Protein AF-A0A1B6HMG3-F1 (afdb_monomer_lite)

InterPro domains:
  IPR018937 Membrane magnesium transporter [PF10270] (12-65)

Structure (mmCIF, N/CA/C/O backbone):
data_AF-A0A1B6HMG3-F1
#
_entry.id   AF-A0A1B6HMG3-F1
#
loop_
_atom_site.group_PDB
_atom_site.id
_atom_site.type_symbol
_atom_site.label_atom_id
_atom_site.label_alt_id
_atom_site.label_comp_id
_atom_site.label_asym_id
_atom_site.label_entity_id
_atom_site.label_seq_id
_atom_site.pdbx_PDB_ins_code
_atom_site.Cartn_x
_atom_site.Cartn_y
_atom_site.Cartn_z
_atom_site.occupancy
_atom_site.B_iso_or_equiv
_atom_site.auth_seq_id
_atom_site.auth_comp_id
_atom_site.auth_asym_id
_atom_site.auth_atom_id
_atom_site.pdbx_PDB_model_num
ATOM 1 N N . MET A 1 1 ? 1.315 -3.058 -11.044 1.00 58.97 1 MET A N 1
ATOM 2 C CA . MET A 1 1 ? 2.051 -2.057 -10.205 1.00 58.97 1 MET A CA 1
ATOM 3 C C . MET A 1 1 ? 1.100 -1.377 -9.224 1.00 58.97 1 MET A C 1
ATOM 5 O O . MET A 1 1 ? 0.055 -0.895 -9.645 1.00 58.97 1 MET A O 1
ATOM 9 N N . ALA A 1 2 ? 1.472 -1.283 -7.944 1.00 65.69 2 ALA A N 1
ATOM 10 C CA . ALA A 1 2 ? 0.643 -0.652 -6.918 1.00 65.69 2 ALA A CA 1
ATOM 11 C C . ALA A 1 2 ? 0.464 0.856 -7.159 1.00 65.69 2 ALA A C 1
ATOM 13 O O . ALA A 1 2 ? 1.381 1.647 -6.916 1.00 65.69 2 ALA A O 1
ATOM 14 N N . THR A 1 3 ? -0.721 1.263 -7.614 1.00 82.06 3 THR A N 1
ATOM 15 C CA . THR A 1 3 ? -1.049 2.688 -7.751 1.00 82.06 3 THR A CA 1
ATOM 16 C C . THR A 1 3 ? -1.097 3.355 -6.372 1.00 82.06 3 THR A C 1
ATOM 18 O O . THR A 1 3 ? -1.347 2.706 -5.352 1.00 82.06 3 THR A O 1
ATOM 2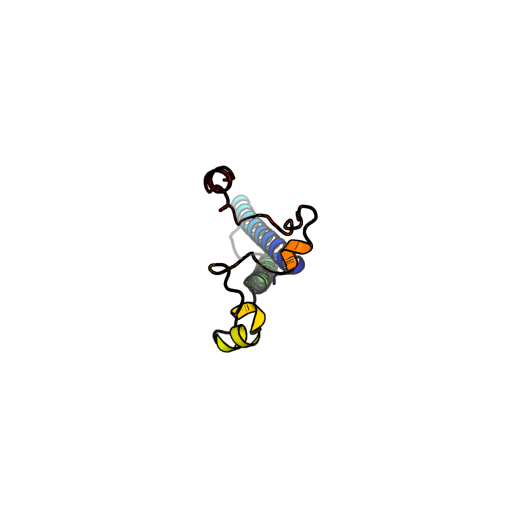1 N N . THR A 1 4 ? -0.859 4.665 -6.323 1.00 85.38 4 THR A N 1
ATOM 22 C CA . THR A 1 4 ? -0.940 5.472 -5.089 1.00 85.38 4 THR A CA 1
ATOM 23 C C . THR A 1 4 ? -2.261 5.267 -4.345 1.00 85.38 4 THR A C 1
ATOM 25 O O . THR A 1 4 ? -2.274 5.229 -3.119 1.00 85.38 4 THR A O 1
ATOM 28 N N . PHE A 1 5 ? -3.347 5.023 -5.078 1.00 87.06 5 PHE A N 1
ATOM 29 C CA . PHE A 1 5 ? -4.663 4.698 -4.540 1.00 87.06 5 PHE A CA 1
ATOM 30 C C . PHE A 1 5 ? -4.680 3.439 -3.655 1.00 87.06 5 PHE A C 1
ATOM 32 O O . PHE A 1 5 ? -5.214 3.473 -2.550 1.00 87.06 5 PHE A O 1
ATOM 39 N N . HIS A 1 6 ? -4.036 2.346 -4.075 1.00 87.56 6 HIS A N 1
ATOM 40 C CA . HIS A 1 6 ? -3.983 1.113 -3.277 1.00 87.56 6 HIS A CA 1
ATOM 41 C C . HIS A 1 6 ? -3.189 1.307 -1.984 1.00 87.56 6 HIS A C 1
ATOM 43 O O . HIS A 1 6 ? -3.568 0.794 -0.933 1.00 87.56 6 HIS A O 1
ATOM 49 N N . LYS A 1 7 ? -2.124 2.114 -2.037 1.00 87.81 7 LYS A N 1
ATOM 50 C CA . LYS A 1 7 ? -1.350 2.482 -0.846 1.00 87.81 7 LYS A CA 1
ATOM 51 C C . LYS A 1 7 ? -2.199 3.289 0.141 1.00 87.81 7 LYS A C 1
ATOM 53 O O . LYS A 1 7 ? -2.142 3.014 1.334 1.00 87.81 7 LYS A O 1
ATOM 58 N N . LEU A 1 8 ? -3.029 4.213 -0.352 1.00 92.00 8 LEU A N 1
ATOM 59 C CA . LEU A 1 8 ? -3.975 4.961 0.485 1.00 92.00 8 LEU A CA 1
ATOM 60 C C . LEU A 1 8 ? -5.009 4.044 1.145 1.00 92.00 8 LEU A C 1
ATOM 62 O O . LEU A 1 8 ? -5.260 4.191 2.338 1.00 92.00 8 LEU A O 1
ATOM 66 N N . ILE A 1 9 ? -5.562 3.072 0.409 1.00 91.38 9 ILE A N 1
ATOM 67 C CA . ILE A 1 9 ? -6.504 2.088 0.969 1.00 91.38 9 ILE A CA 1
ATOM 68 C C . ILE A 1 9 ? -5.859 1.312 2.120 1.00 91.38 9 ILE A C 1
ATOM 70 O O . ILE A 1 9 ? -6.475 1.188 3.176 1.00 91.38 9 ILE A O 1
ATOM 74 N N . ILE A 1 10 ? -4.619 0.835 1.952 1.00 93.50 10 ILE A N 1
ATOM 75 C CA . ILE A 1 10 ? -3.898 0.142 3.031 1.00 93.50 10 ILE A CA 1
ATOM 76 C C . ILE A 1 10 ? -3.708 1.064 4.229 1.00 93.50 10 ILE A C 1
ATOM 78 O O . ILE A 1 10 ? -3.992 0.656 5.350 1.00 93.50 10 ILE A O 1
ATOM 82 N N . SER A 1 11 ? -3.233 2.294 4.013 1.00 94.12 11 SER A N 1
ATOM 83 C CA . SER A 1 11 ? -3.000 3.234 5.111 1.00 94.12 11 SER A CA 1
ATOM 84 C C . SER A 1 11 ? -4.285 3.501 5.892 1.00 94.12 11 SER A C 1
ATOM 86 O O . SER A 1 11 ? -4.289 3.379 7.114 1.00 94.12 11 SER A O 1
ATOM 88 N N . ILE A 1 12 ? -5.388 3.797 5.203 1.00 94.94 12 ILE A N 1
ATOM 89 C CA . ILE A 1 12 ? -6.687 4.064 5.833 1.00 94.94 12 ILE A CA 1
ATOM 90 C C . ILE A 1 12 ? -7.223 2.811 6.538 1.00 94.94 12 ILE A C 1
ATOM 92 O O . ILE A 1 12 ? -7.677 2.904 7.677 1.00 94.94 12 ILE A O 1
ATOM 96 N N . GLY A 1 13 ? -7.137 1.638 5.902 1.00 95.00 13 GLY A N 1
ATOM 97 C CA . GLY A 1 13 ? -7.540 0.360 6.494 1.00 95.00 13 GLY A CA 1
ATOM 98 C C . GLY A 1 13 ? -6.769 0.051 7.777 1.00 95.00 13 GLY A C 1
ATOM 99 O O . GLY A 1 13 ? -7.374 -0.283 8.794 1.00 95.00 13 GLY A O 1
ATOM 100 N N . PHE A 1 14 ? -5.454 0.273 7.767 1.00 95.94 14 PHE A N 1
ATOM 101 C CA . PHE A 1 14 ? -4.586 0.057 8.921 1.00 95.94 14 PHE A CA 1
ATOM 102 C C . PHE A 1 14 ? -4.875 1.038 10.065 1.00 95.94 14 PHE A C 1
ATOM 104 O O . PHE A 1 14 ? -5.007 0.619 11.214 1.00 95.94 14 PHE A O 1
ATOM 111 N N . PHE A 1 15 ? -5.045 2.332 9.769 1.00 97.44 15 PHE A N 1
ATOM 112 C CA . PHE A 1 15 ? -5.443 3.319 10.780 1.00 97.44 15 PHE A CA 1
ATOM 113 C C . PHE A 1 15 ? -6.827 3.015 11.367 1.00 97.44 15 PHE A C 1
ATOM 115 O O . PHE A 1 15 ? -7.013 3.127 12.578 1.00 97.44 15 PHE A O 1
ATOM 122 N N . SER A 1 16 ? -7.783 2.580 10.542 1.00 96.38 16 SER A N 1
ATOM 123 C CA . SER A 1 16 ? -9.113 2.170 11.008 1.00 96.38 16 SER A CA 1
ATOM 124 C C . SER A 1 16 ? -9.057 0.926 11.904 1.00 96.38 16 SER A C 1
ATOM 126 O O . SER A 1 16 ? -9.755 0.866 12.917 1.00 96.38 16 SER A O 1
ATOM 128 N N . LEU A 1 17 ? -8.175 -0.030 11.594 1.00 96.00 17 LEU A N 1
ATOM 129 C CA . LEU A 1 17 ? -7.954 -1.221 12.417 1.00 96.00 17 LEU A CA 1
ATOM 130 C C . LEU A 1 17 ? -7.330 -0.860 13.775 1.00 96.00 17 LEU A C 1
ATOM 132 O O . LEU A 1 17 ? -7.768 -1.361 14.811 1.00 96.00 17 LEU A O 1
ATOM 136 N N . LEU A 1 18 ? -6.355 0.056 13.789 1.00 97.19 18 LEU A N 1
ATOM 137 C CA . LEU A 1 18 ? -5.786 0.599 15.028 1.00 97.19 18 LEU A CA 1
ATOM 138 C C . LEU A 1 18 ? -6.837 1.334 15.862 1.00 97.19 18 LEU A C 1
ATOM 140 O O . LEU A 1 18 ? -6.861 1.180 17.083 1.00 97.19 18 LEU A O 1
ATOM 144 N N . HIS A 1 19 ? -7.727 2.091 15.218 1.00 96.50 19 HIS A N 1
ATOM 145 C CA . HIS A 1 19 ? -8.835 2.753 15.898 1.00 96.50 19 HIS A CA 1
ATOM 146 C C . HIS A 1 19 ? -9.766 1.735 16.567 1.00 96.50 19 HIS A C 1
ATOM 148 O O . HIS A 1 19 ? -10.049 1.862 17.756 1.00 96.50 19 HIS A O 1
ATOM 154 N N . ALA A 1 20 ? -10.177 0.681 15.854 1.00 96.31 20 ALA A N 1
ATOM 155 C CA . ALA A 1 20 ? -11.006 -0.383 16.424 1.00 96.31 20 ALA A CA 1
ATOM 156 C C . ALA A 1 20 ? -10.313 -1.089 17.608 1.00 96.31 20 ALA A C 1
ATOM 158 O O . ALA A 1 20 ? -10.945 -1.353 18.633 1.00 96.31 20 ALA A O 1
ATOM 159 N N . ALA A 1 21 ? -9.003 -1.340 17.507 1.00 95.94 21 ALA A N 1
ATOM 160 C CA . ALA A 1 21 ? -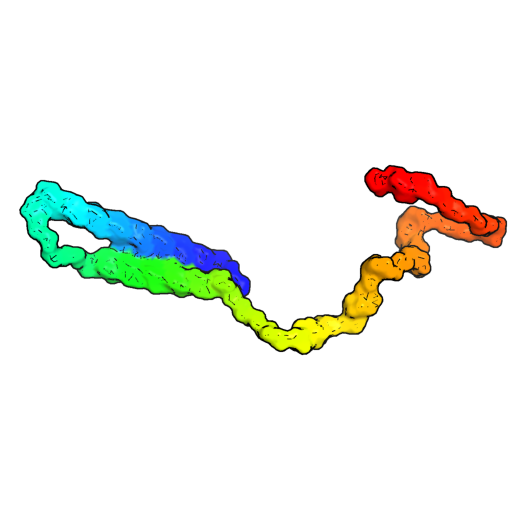8.213 -1.922 18.591 1.00 95.94 21 ALA A CA 1
ATOM 161 C C . ALA A 1 21 ? -8.142 -1.001 19.822 1.00 95.94 21 ALA A C 1
ATOM 163 O O . ALA A 1 21 ? -8.311 -1.469 20.951 1.00 95.94 21 ALA A O 1
ATOM 164 N N . TYR A 1 22 ? -7.945 0.305 19.612 1.00 96.75 22 TYR A N 1
ATOM 165 C CA . TYR A 1 22 ? -7.965 1.297 20.686 1.00 96.75 22 TYR A CA 1
ATOM 166 C C . TYR A 1 22 ? -9.337 1.354 21.367 1.00 96.75 22 TYR A C 1
ATOM 168 O O . TYR A 1 22 ? -9.413 1.250 22.593 1.00 96.75 22 TYR A O 1
ATOM 176 N N . SER A 1 23 ? -10.425 1.417 20.593 1.00 95.31 23 SER A N 1
ATOM 177 C CA . SER A 1 23 ? -11.795 1.403 21.120 1.00 95.31 23 SER A CA 1
ATOM 178 C C . SER A 1 23 ? -12.087 0.138 21.933 1.00 95.31 23 SER A C 1
ATOM 180 O O . SER A 1 23 ? -12.664 0.226 23.017 1.00 95.31 23 SER A O 1
ATOM 182 N N . ALA A 1 24 ? -11.642 -1.035 21.470 1.00 94.44 24 ALA A N 1
ATOM 183 C CA . ALA A 1 24 ? -11.790 -2.294 22.202 1.00 94.44 24 ALA A CA 1
ATOM 184 C C . ALA A 1 24 ? -11.011 -2.293 23.531 1.00 94.44 24 ALA A C 1
ATOM 186 O O . ALA A 1 24 ? -11.541 -2.697 24.572 1.00 94.44 24 ALA A O 1
ATOM 187 N N . ALA A 1 25 ? -9.764 -1.812 23.516 1.00 94.19 25 ALA A N 1
ATOM 188 C CA . ALA A 1 25 ? -8.922 -1.719 24.707 1.00 94.19 25 ALA A CA 1
ATOM 189 C C . ALA A 1 25 ? -9.490 -0.724 25.734 1.00 94.19 25 ALA A C 1
ATOM 191 O O . ALA A 1 25 ? -9.533 -1.021 26.935 1.00 94.19 25 ALA A O 1
ATOM 192 N N . GLN A 1 26 ? -9.978 0.427 25.265 1.00 94.56 26 GLN A N 1
ATOM 193 C CA . GLN A 1 26 ? -10.630 1.428 26.103 1.00 94.56 26 GLN A CA 1
ATOM 194 C C . GLN A 1 26 ? -11.927 0.886 26.704 1.00 94.56 26 GLN A C 1
ATOM 196 O O . GLN A 1 26 ? -12.133 1.032 27.906 1.00 94.56 26 GLN A O 1
ATOM 201 N N . HIS A 1 27 ? -12.766 0.208 25.918 1.00 92.19 27 HIS A N 1
ATOM 202 C CA . HIS A 1 27 ? -14.006 -0.391 26.413 1.00 92.19 27 HIS A CA 1
ATOM 203 C C . HIS A 1 27 ? -13.743 -1.418 27.526 1.00 92.19 27 HIS A C 1
ATOM 205 O O . HIS A 1 27 ? -14.391 -1.391 28.573 1.00 92.19 27 HIS A O 1
ATOM 211 N N . ARG A 1 28 ? -12.723 -2.268 27.356 1.00 90.38 28 ARG A N 1
ATOM 212 C CA . ARG A 1 28 ? -12.305 -3.225 28.392 1.00 90.38 28 ARG A CA 1
ATOM 213 C C . ARG A 1 28 ? -11.792 -2.531 29.656 1.00 90.38 28 ARG A C 1
ATOM 215 O O . ARG A 1 28 ? -12.065 -2.990 30.764 1.00 90.38 28 ARG A O 1
ATOM 222 N N . SER A 1 29 ? -11.046 -1.441 29.494 1.00 92.25 29 SER A N 1
ATOM 223 C CA . SER A 1 29 ? -10.518 -0.657 30.617 1.00 92.25 29 SER A CA 1
ATOM 224 C C . SER A 1 29 ? -11.634 0.066 31.372 1.00 92.25 29 SER A C 1
ATOM 226 O O . SER A 1 29 ? -11.641 0.062 32.599 1.00 92.25 29 SER A O 1
ATOM 228 N N . TYR A 1 30 ? -12.607 0.615 30.645 1.00 91.31 30 TYR A N 1
ATOM 229 C CA . TYR A 1 30 ? -13.792 1.262 31.199 1.00 91.31 30 TYR A CA 1
ATOM 230 C C . TYR A 1 30 ? -14.597 0.301 32.077 1.00 91.31 30 TYR A C 1
ATOM 232 O O . TYR A 1 30 ? -14.795 0.591 33.253 1.00 91.31 30 TYR A O 1
ATOM 240 N N . LEU A 1 31 ? -14.949 -0.881 31.553 1.00 90.81 31 LEU A N 1
ATOM 241 C CA . LEU A 1 31 ? -15.700 -1.900 32.298 1.00 90.81 31 LEU A CA 1
ATOM 242 C C . LEU A 1 31 ? -15.005 -2.295 33.608 1.00 90.81 31 LEU A C 1
ATOM 244 O O . LEU A 1 31 ? -15.663 -2.404 34.642 1.00 90.81 31 LEU A O 1
ATOM 248 N N . ARG A 1 32 ? -13.670 -2.438 33.576 1.00 89.69 32 ARG A N 1
ATOM 249 C CA . ARG A 1 32 ? -12.857 -2.750 34.760 1.00 89.69 32 ARG A CA 1
ATOM 250 C C . ARG A 1 32 ? -12.933 -1.656 35.827 1.00 89.69 32 ARG A C 1
ATOM 252 O O . ARG A 1 32 ? -12.982 -1.989 37.003 1.00 89.69 32 ARG A O 1
ATOM 259 N N . ILE A 1 33 ? -12.911 -0.381 35.433 1.00 92.75 33 ILE A N 1
ATOM 260 C CA . ILE A 1 33 ? -12.978 0.757 36.369 1.00 92.75 33 ILE A CA 1
ATOM 261 C C . ILE A 1 33 ? -14.385 0.899 36.953 1.00 92.75 33 ILE A C 1
ATOM 263 O O . ILE A 1 33 ? -14.534 1.222 38.124 1.00 92.75 33 ILE A O 1
ATOM 267 N N . THR A 1 34 ? -15.417 0.639 36.153 1.00 90.44 34 THR A N 1
ATOM 268 C CA . THR A 1 34 ? -16.820 0.724 36.586 1.00 90.44 34 THR A CA 1
ATOM 269 C C . THR A 1 34 ? -17.319 -0.520 37.324 1.00 90.44 34 THR A C 1
ATOM 271 O O . THR A 1 34 ? -18.512 -0.619 37.588 1.00 90.44 34 THR A O 1
ATOM 274 N N . GLU A 1 35 ? -16.436 -1.488 37.595 1.00 87.50 35 GLU A N 1
ATOM 275 C CA . GLU A 1 35 ? -16.758 -2.784 38.216 1.00 87.50 35 GLU A CA 1
ATOM 276 C C . GLU A 1 35 ? -17.890 -3.554 37.506 1.00 87.50 35 GLU A C 1
ATOM 278 O O . GLU A 1 35 ? -18.576 -4.393 38.092 1.00 87.50 35 GLU A O 1
ATOM 283 N N . GLN A 1 36 ? -18.082 -3.299 36.211 1.00 85.19 36 GLN A N 1
ATOM 284 C CA . GLN A 1 36 ? -19.085 -3.986 35.409 1.00 85.19 36 GLN A CA 1
ATOM 285 C C . GLN A 1 36 ? -18.525 -5.300 34.862 1.00 85.19 36 GLN A C 1
ATOM 287 O O . GLN A 1 36 ? -17.356 -5.413 34.488 1.00 85.19 36 GLN A O 1
ATOM 292 N N . GLN A 1 37 ? -19.387 -6.312 34.793 1.00 82.06 37 GLN A N 1
ATOM 293 C CA . GLN A 1 37 ? -19.051 -7.610 34.215 1.00 82.06 37 GLN A CA 1
ATOM 294 C C . GLN A 1 37 ? -18.836 -7.465 32.701 1.00 82.06 37 GLN A C 1
ATOM 296 O O . GLN A 1 37 ? -19.650 -6.865 32.000 1.00 82.06 37 GLN A O 1
ATOM 301 N N . PHE A 1 38 ? -17.748 -8.038 32.181 1.00 79.50 38 PHE A N 1
ATOM 302 C CA . PHE A 1 38 ? -17.502 -8.093 30.741 1.00 79.50 38 PHE A CA 1
ATOM 303 C C . PHE A 1 38 ? -18.457 -9.105 30.101 1.00 79.50 38 PHE A C 1
ATOM 305 O O . PHE A 1 38 ? -18.257 -10.311 30.231 1.00 79.50 38 PHE A O 1
ATOM 312 N N . THR A 1 39 ? -19.502 -8.621 29.431 1.00 80.50 39 THR A N 1
ATOM 313 C CA . THR A 1 39 ? -20.482 -9.485 28.755 1.00 80.50 39 THR A CA 1
ATOM 314 C C . THR A 1 39 ? -20.087 -9.743 27.304 1.00 80.50 39 THR A C 1
ATOM 316 O O . THR A 1 39 ? -19.944 -10.889 26.891 1.00 80.50 39 THR A O 1
ATOM 319 N N . SER A 1 40 ? -19.880 -8.683 26.521 1.00 84.31 40 SER A N 1
ATOM 320 C CA . SER A 1 40 ? -19.510 -8.759 25.107 1.00 84.31 40 SER A CA 1
ATOM 321 C C . SER A 1 40 ? -18.972 -7.420 24.604 1.00 84.31 40 SER A C 1
ATOM 323 O O . SER A 1 40 ? -19.198 -6.381 25.221 1.00 84.31 40 SER A O 1
ATOM 325 N N . LEU A 1 41 ? -18.256 -7.445 23.477 1.00 87.44 41 LEU A N 1
ATOM 326 C CA . LEU A 1 41 ? -17.822 -6.224 22.804 1.00 87.44 41 LEU A CA 1
ATOM 327 C C . LEU A 1 41 ? -19.005 -5.595 22.040 1.00 87.44 41 LEU A C 1
ATOM 329 O O . LEU A 1 41 ? -19.769 -6.335 21.416 1.00 87.44 41 LEU A O 1
ATOM 333 N N . PRO A 1 42 ? -19.136 -4.256 22.016 1.00 91.38 42 PRO A N 1
ATOM 334 C CA . PRO A 1 42 ? -20.139 -3.576 21.209 1.00 91.38 42 PRO A CA 1
ATOM 335 C C . PRO A 1 42 ? -20.055 -3.998 19.742 1.00 91.38 42 PRO A C 1
ATOM 337 O O . PRO A 1 42 ? -18.967 -4.053 19.163 1.00 91.38 42 PRO A O 1
ATOM 340 N N . PHE A 1 43 ? -21.215 -4.253 19.135 1.00 91.62 43 PHE A N 1
ATOM 341 C CA . PHE A 1 43 ? -21.316 -4.716 17.750 1.00 91.62 43 PHE A CA 1
ATOM 342 C C . PHE A 1 43 ? -20.614 -3.780 16.755 1.00 91.62 43 PHE A C 1
ATOM 344 O O . PHE A 1 43 ? -19.978 -4.251 15.818 1.00 91.62 43 PHE A O 1
ATOM 351 N N . ASP A 1 44 ? -20.663 -2.471 16.999 1.00 93.06 44 ASP A N 1
ATOM 352 C CA . ASP A 1 44 ? -20.011 -1.457 16.167 1.00 93.06 44 ASP A CA 1
ATOM 353 C C . ASP A 1 44 ? -18.484 -1.653 16.074 1.00 93.06 44 ASP A C 1
ATOM 355 O O . ASP A 1 44 ? -17.922 -1.694 14.982 1.00 93.06 44 ASP A O 1
ATOM 359 N N . ILE A 1 45 ? -17.812 -1.917 17.205 1.00 94.69 45 ILE A N 1
ATOM 360 C CA . ILE A 1 45 ? -16.357 -2.165 17.244 1.00 94.69 45 ILE A CA 1
ATOM 361 C C . ILE A 1 45 ? -16.006 -3.449 16.481 1.00 94.69 45 ILE A C 1
ATOM 363 O O . ILE A 1 45 ? -15.001 -3.501 15.768 1.00 94.69 45 ILE A O 1
ATOM 367 N N . ILE A 1 46 ? -16.840 -4.484 16.610 1.00 95.12 46 ILE A N 1
ATOM 368 C CA . ILE A 1 46 ? -16.662 -5.753 15.893 1.00 95.12 46 ILE A CA 1
ATOM 369 C C . ILE A 1 46 ? -16.803 -5.520 14.385 1.00 95.12 46 ILE A C 1
ATOM 371 O O . ILE A 1 46 ? -15.941 -5.942 13.613 1.00 95.12 46 ILE A O 1
ATOM 375 N N . LEU A 1 47 ? -17.855 -4.817 13.962 1.00 96.06 47 LEU A N 1
ATOM 376 C CA . LEU A 1 47 ? -18.115 -4.519 12.558 1.00 96.06 47 LEU A CA 1
ATOM 377 C C . LEU A 1 47 ? -17.001 -3.655 11.948 1.00 96.06 47 LEU A C 1
ATOM 379 O O . LEU A 1 47 ? -16.486 -3.995 10.881 1.00 96.06 47 LEU A O 1
ATOM 383 N N . GLN A 1 48 ? -16.568 -2.595 12.641 1.00 96.06 48 GLN A N 1
ATOM 384 C CA . GLN A 1 48 ? -15.447 -1.753 12.215 1.00 96.06 48 GLN A CA 1
ATOM 385 C C . GLN A 1 48 ? -14.156 -2.573 12.074 1.00 96.06 48 GLN A C 1
ATOM 387 O O . GLN A 1 48 ? -13.434 -2.426 11.083 1.00 96.06 48 GLN A O 1
ATOM 392 N N . GLY A 1 49 ? -13.869 -3.463 13.028 1.00 96.50 49 GLY A N 1
ATOM 393 C CA . GLY A 1 49 ? -12.713 -4.361 12.983 1.00 96.50 49 GLY A CA 1
ATOM 394 C C . GLY A 1 49 ? -12.740 -5.306 11.779 1.00 96.50 49 GLY A C 1
ATOM 395 O O . GLY A 1 49 ? -11.744 -5.437 11.073 1.00 96.50 49 GLY A O 1
ATOM 396 N N . ILE A 1 50 ? -13.892 -5.916 11.487 1.00 97.19 50 ILE A N 1
ATOM 397 C CA . ILE A 1 50 ? -14.049 -6.825 10.342 1.00 97.19 50 ILE A CA 1
ATOM 398 C C . ILE A 1 50 ? -13.874 -6.073 9.015 1.00 97.19 50 ILE A C 1
ATOM 400 O O . ILE A 1 50 ? -13.122 -6.518 8.147 1.00 97.19 50 ILE A O 1
ATOM 404 N N . ILE A 1 51 ? -14.524 -4.916 8.856 1.00 96.31 51 ILE A N 1
ATOM 405 C CA . ILE A 1 51 ? -14.433 -4.115 7.625 1.00 96.31 51 ILE A CA 1
ATOM 406 C C . ILE A 1 51 ? -12.996 -3.627 7.401 1.00 96.31 51 ILE A C 1
ATOM 408 O O . ILE A 1 51 ? -12.469 -3.741 6.293 1.00 96.31 51 ILE A O 1
ATOM 412 N N . SER A 1 52 ? -12.340 -3.114 8.447 1.00 96.50 52 SER A N 1
ATOM 413 C CA . SER A 1 52 ? -10.953 -2.637 8.362 1.00 96.50 52 SER A CA 1
ATOM 414 C C . SER A 1 52 ? -9.955 -3.764 8.080 1.00 96.50 52 SER A C 1
ATOM 416 O O . SER A 1 52 ? -9.009 -3.560 7.311 1.00 96.50 52 SER A O 1
ATOM 418 N N . LEU A 1 53 ? -10.193 -4.971 8.606 1.00 95.75 53 LEU A N 1
ATOM 419 C CA . LEU A 1 53 ? -9.406 -6.161 8.287 1.00 95.75 53 LEU A CA 1
ATOM 420 C C . LEU A 1 53 ? -9.497 -6.503 6.794 1.00 95.75 53 LEU A C 1
ATOM 422 O O . LEU A 1 53 ? -8.465 -6.585 6.125 1.00 95.75 53 LEU A O 1
ATOM 426 N N . PHE A 1 54 ? -10.709 -6.642 6.250 1.00 95.56 54 PHE A N 1
ATOM 427 C CA . PHE A 1 54 ? -10.896 -6.962 4.830 1.00 95.56 54 PHE A CA 1
ATOM 428 C C . PHE A 1 54 ? -10.353 -5.866 3.906 1.00 95.56 54 PHE A C 1
ATOM 430 O O . PHE A 1 54 ? -9.716 -6.180 2.900 1.00 95.56 54 PHE A O 1
ATOM 437 N N . ALA A 1 55 ? -10.528 -4.590 4.264 1.00 93.44 55 ALA A N 1
ATOM 438 C CA . ALA A 1 55 ? -9.958 -3.472 3.514 1.00 93.44 55 ALA A CA 1
ATOM 439 C C . ALA A 1 55 ? -8.420 -3.531 3.473 1.00 93.44 55 ALA A C 1
ATOM 441 O O . ALA A 1 55 ? -7.815 -3.338 2.417 1.00 93.44 55 ALA A O 1
ATOM 442 N N . THR A 1 56 ? -7.786 -3.854 4.604 1.00 94.69 56 THR A N 1
ATOM 443 C CA . THR A 1 56 ? -6.325 -3.990 4.689 1.00 94.69 56 THR A CA 1
ATOM 444 C C . THR A 1 56 ? -5.834 -5.191 3.880 1.00 94.69 56 THR A C 1
ATOM 446 O O . THR A 1 56 ? -4.880 -5.055 3.116 1.00 94.69 56 THR A O 1
ATOM 449 N N . MET A 1 57 ? -6.506 -6.345 3.974 1.00 93.31 57 MET A N 1
ATOM 450 C CA . MET A 1 57 ? -6.176 -7.536 3.177 1.00 93.31 57 MET A CA 1
ATOM 451 C C . MET A 1 57 ? -6.274 -7.259 1.673 1.00 93.31 57 MET A C 1
ATOM 453 O O . MET A 1 57 ? -5.351 -7.587 0.927 1.00 93.31 57 MET A O 1
ATOM 457 N N . TYR A 1 58 ? -7.354 -6.605 1.237 1.00 91.00 58 TYR A N 1
ATOM 458 C CA . TYR A 1 58 ? -7.536 -6.209 -0.159 1.00 91.00 58 TYR A CA 1
ATOM 459 C C . TYR A 1 58 ? -6.416 -5.278 -0.633 1.00 91.00 58 TYR A C 1
ATOM 461 O O . TYR A 1 58 ? -5.816 -5.502 -1.686 1.00 91.00 58 TYR A O 1
ATOM 469 N N . GLY A 1 59 ? -6.091 -4.262 0.168 1.00 90.19 59 GLY A N 1
ATOM 470 C CA . GLY A 1 59 ? -5.012 -3.340 -0.150 1.00 90.19 59 GLY A CA 1
ATOM 471 C C . GLY A 1 59 ? -3.665 -4.055 -0.296 1.00 90.19 59 GLY A C 1
ATOM 472 O O . GLY A 1 59 ? -2.970 -3.850 -1.291 1.00 90.19 59 GLY A O 1
ATOM 473 N N . VAL A 1 60 ? -3.315 -4.934 0.651 1.00 90.75 60 VAL A N 1
ATOM 474 C CA . VAL A 1 60 ? -2.054 -5.698 0.627 1.00 90.75 60 VAL A CA 1
ATOM 475 C C . VAL A 1 60 ? -1.962 -6.580 -0.615 1.00 90.75 60 VAL A C 1
ATOM 477 O O . VAL A 1 60 ? -0.923 -6.587 -1.273 1.00 90.75 60 VAL A O 1
ATOM 480 N N . MET A 1 61 ? -3.045 -7.267 -0.984 1.00 89.81 61 MET A N 1
ATOM 481 C CA . MET A 1 61 ? -3.087 -8.094 -2.192 1.00 89.81 61 MET A CA 1
ATOM 482 C C . MET A 1 61 ? -2.827 -7.270 -3.459 1.00 89.81 61 MET A C 1
ATOM 484 O O . MET A 1 61 ? -2.081 -7.705 -4.331 1.00 89.81 61 MET A O 1
ATOM 488 N N . ALA A 1 62 ? -3.358 -6.049 -3.536 1.00 87.00 62 ALA A N 1
ATOM 489 C CA . ALA A 1 62 ? -3.099 -5.155 -4.662 1.00 87.00 62 ALA A CA 1
ATOM 490 C C . ALA A 1 62 ? -1.663 -4.590 -4.690 1.00 87.00 62 ALA A C 1
ATOM 492 O O . ALA A 1 62 ? -1.173 -4.177 -5.744 1.00 87.00 62 ALA A O 1
ATOM 493 N N . VAL A 1 63 ? -0.972 -4.559 -3.545 1.00 87.44 63 VAL A N 1
ATOM 494 C CA . VAL A 1 63 ? 0.439 -4.146 -3.459 1.00 87.44 63 VAL A CA 1
ATOM 495 C C . VAL A 1 63 ? 1.409 -5.286 -3.750 1.00 87.44 63 VAL A C 1
ATOM 497 O O . VAL A 1 63 ? 2.491 -5.015 -4.271 1.00 87.44 63 VAL A O 1
ATOM 500 N N . ALA A 1 64 ? 1.023 -6.534 -3.471 1.00 85.81 64 ALA A N 1
ATOM 501 C CA . ALA A 1 64 ? 1.854 -7.7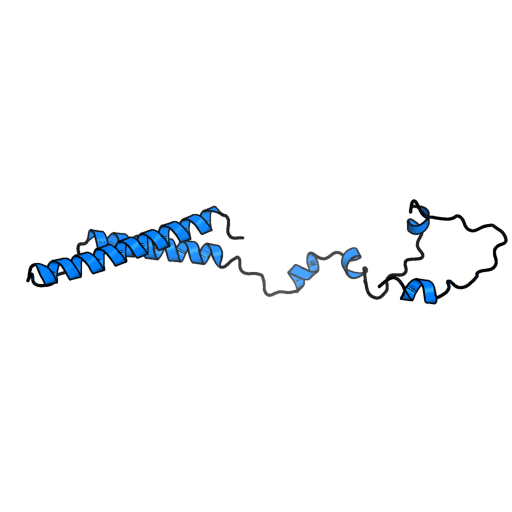25 -3.667 1.00 85.81 64 ALA A CA 1
ATOM 502 C C . ALA A 1 64 ? 2.372 -7.885 -5.110 1.00 85.81 64 ALA A C 1
ATOM 504 O O . ALA A 1 64 ? 3.405 -8.517 -5.325 1.00 85.81 64 ALA A O 1
ATOM 505 N N . GLY A 1 65 ? 1.720 -7.229 -6.071 1.00 82.00 65 GLY A N 1
ATOM 506 C CA . GLY A 1 65 ? 2.167 -7.155 -7.451 1.00 82.00 65 GLY A CA 1
ATOM 507 C C . GLY A 1 65 ? 1.597 -8.275 -8.307 1.00 82.00 65 GLY A C 1
ATOM 508 O O . GLY A 1 65 ? 0.981 -9.221 -7.824 1.00 82.00 65 GLY A O 1
ATOM 509 N N . ASP A 1 66 ? 1.779 -8.114 -9.610 1.00 85.44 66 ASP A N 1
ATOM 510 C CA . ASP A 1 66 ? 1.223 -9.023 -10.598 1.00 85.44 66 ASP A CA 1
ATOM 511 C C . ASP A 1 66 ? 2.129 -10.251 -10.737 1.00 85.44 66 ASP A C 1
ATOM 513 O O . ASP A 1 66 ? 3.361 -10.144 -10.720 1.00 85.44 66 ASP A O 1
ATOM 517 N N . PHE A 1 67 ? 1.524 -11.427 -10.888 1.00 85.25 67 PHE A N 1
ATOM 518 C CA . PHE A 1 67 ? 2.285 -12.637 -11.167 1.00 85.25 67 PHE A CA 1
ATOM 519 C C . PHE A 1 67 ? 2.914 -12.547 -12.557 1.00 85.25 67 PHE A C 1
ATOM 521 O O . PHE A 1 67 ? 2.253 -12.197 -13.535 1.00 85.25 67 PHE A O 1
ATOM 528 N N . LYS A 1 68 ? 4.199 -12.895 -12.645 1.00 82.75 68 LYS A N 1
ATOM 529 C CA . LYS A 1 68 ? 4.909 -13.022 -13.917 1.00 82.75 68 LYS A CA 1
ATOM 530 C C . LYS A 1 68 ? 4.830 -14.463 -14.418 1.00 82.75 68 LYS A C 1
ATOM 532 O O . LYS A 1 68 ? 4.912 -15.401 -13.626 1.00 82.75 68 LYS A O 1
ATOM 537 N N . GLU A 1 69 ? 4.689 -14.639 -15.729 1.00 85.31 69 GLU A N 1
ATOM 538 C CA . GLU A 1 69 ? 4.680 -15.965 -16.343 1.00 85.31 69 GLU A CA 1
ATOM 539 C C . GLU A 1 69 ? 6.030 -16.680 -16.157 1.00 85.31 69 GLU A C 1
ATOM 541 O O . GLU A 1 69 ? 7.097 -16.084 -16.298 1.00 85.31 69 GLU A O 1
ATOM 546 N N . ILE A 1 70 ? 5.984 -17.980 -15.845 1.00 84.19 70 ILE A N 1
ATOM 547 C CA . ILE A 1 70 ? 7.181 -18.809 -15.604 1.00 84.19 70 ILE A CA 1
ATOM 548 C C . ILE A 1 70 ? 7.911 -19.134 -16.921 1.00 84.19 70 ILE A C 1
ATOM 550 O O . ILE A 1 70 ? 9.107 -19.429 -16.935 1.00 84.19 70 ILE A O 1
ATOM 554 N N . ARG A 1 71 ? 7.202 -19.104 -18.053 1.00 85.31 71 ARG A N 1
ATOM 555 C CA . ARG A 1 71 ? 7.730 -19.509 -19.353 1.00 85.31 71 ARG A CA 1
ATOM 556 C C . ARG A 1 71 ? 8.694 -18.455 -19.901 1.00 85.31 71 ARG A C 1
ATOM 558 O O . ARG A 1 71 ? 8.287 -17.417 -20.410 1.00 85.31 71 ARG A O 1
ATOM 565 N N . ALA A 1 72 ? 9.981 -18.790 -19.906 1.00 79.69 72 ALA A N 1
ATOM 566 C CA . ALA A 1 72 ? 11.030 -17.912 -20.421 1.00 79.69 72 ALA A CA 1
ATOM 567 C C . ALA A 1 72 ? 10.853 -17.527 -21.904 1.00 79.69 72 ALA A C 1
ATOM 569 O O . ALA A 1 72 ? 11.291 -16.455 -22.307 1.00 79.69 72 ALA A O 1
ATOM 570 N N . THR A 1 73 ? 10.196 -18.359 -22.724 1.00 80.06 73 THR A N 1
ATOM 571 C CA . THR A 1 73 ? 10.026 -18.068 -24.159 1.00 80.06 73 THR A CA 1
ATOM 572 C C . THR A 1 73 ? 9.221 -16.796 -24.420 1.00 80.06 73 THR A C 1
ATOM 574 O O . THR A 1 73 ? 9.475 -16.146 -25.423 1.00 80.06 73 THR A O 1
ATOM 577 N N . VAL A 1 74 ? 8.309 -16.416 -23.518 1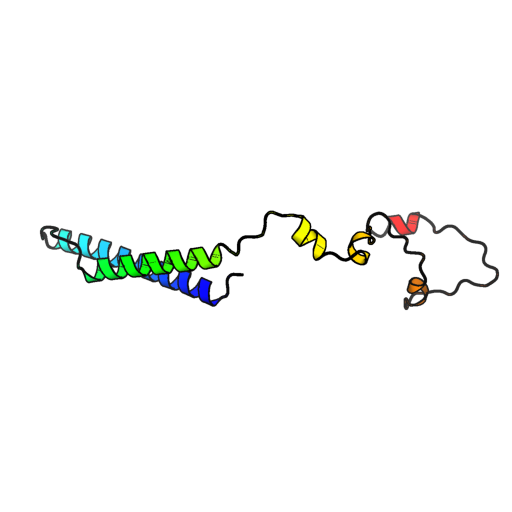.00 78.81 74 VAL A N 1
ATOM 578 C CA . VAL A 1 74 ? 7.478 -15.207 -23.653 1.00 78.81 74 VAL A CA 1
ATOM 579 C C . VAL A 1 74 ? 8.311 -13.941 -23.438 1.00 78.81 74 VAL A C 1
ATOM 581 O O . VAL A 1 74 ? 8.242 -13.001 -24.225 1.00 78.81 74 VAL A O 1
ATOM 584 N N . ASP A 1 75 ? 9.189 -13.950 -22.432 1.00 80.75 75 ASP A N 1
ATOM 585 C CA . ASP A 1 75 ? 10.153 -12.865 -22.214 1.00 80.75 75 ASP A CA 1
ATOM 586 C C . ASP A 1 75 ? 11.181 -12.761 -23.356 1.00 80.75 75 ASP A C 1
ATOM 588 O O . ASP A 1 75 ? 11.633 -11.667 -23.699 1.00 80.75 75 ASP A O 1
ATOM 592 N N . LEU A 1 76 ? 11.578 -13.903 -23.931 1.00 82.12 76 LEU A N 1
ATOM 593 C CA . LEU A 1 76 ? 12.525 -13.971 -25.047 1.00 82.12 76 LEU A CA 1
ATOM 594 C C . LEU A 1 76 ? 11.909 -13.504 -26.372 1.00 82.12 76 LEU A C 1
ATOM 596 O O . LEU A 1 76 ? 12.609 -12.866 -27.153 1.00 82.12 76 LEU A O 1
ATOM 600 N N . GLU A 1 77 ? 10.624 -13.766 -26.614 1.00 82.25 77 GLU A N 1
ATOM 601 C CA . GLU A 1 77 ? 9.904 -13.297 -27.806 1.00 82.25 77 GLU A CA 1
ATOM 602 C C . GLU A 1 77 ? 9.793 -11.766 -27.843 1.00 82.25 77 GLU A C 1
ATOM 604 O O . GLU A 1 77 ? 9.929 -11.154 -28.901 1.00 82.25 77 GLU A O 1
ATOM 609 N N . ALA A 1 78 ? 9.658 -11.126 -26.677 1.00 83.44 78 ALA A N 1
ATOM 610 C CA . ALA A 1 78 ? 9.682 -9.669 -26.564 1.00 83.44 78 ALA A CA 1
ATOM 611 C C . ALA A 1 78 ? 11.055 -9.050 -26.903 1.00 83.44 78 ALA A C 1
ATOM 613 O O . ALA A 1 78 ? 11.170 -7.825 -27.026 1.00 83.44 78 ALA A O 1
ATOM 614 N N . LYS A 1 79 ? 12.116 -9.859 -27.039 1.00 87.06 79 LYS A N 1
ATOM 615 C CA . LYS A 1 79 ? 13.475 -9.376 -27.277 1.00 87.06 79 LYS A CA 1
ATOM 616 C C . LYS A 1 79 ? 13.857 -9.467 -28.751 1.00 87.06 79 LYS A C 1
ATOM 618 O O . LYS A 1 79 ? 13.859 -10.532 -29.356 1.00 87.06 79 LYS A O 1
ATOM 623 N N . SER A 1 80 ? 14.252 -8.333 -29.328 1.00 88.50 80 SER A N 1
ATOM 624 C CA . SER A 1 80 ? 14.689 -8.271 -30.724 1.00 88.50 80 SER A CA 1
ATOM 625 C C . SER A 1 80 ? 16.128 -8.757 -30.911 1.00 88.50 80 SER A C 1
ATOM 627 O O . SER A 1 80 ? 16.976 -8.639 -30.018 1.00 88.50 80 SER A O 1
ATOM 629 N N . TRP A 1 81 ? 16.429 -9.232 -32.123 1.00 86.88 81 TRP A N 1
ATOM 630 C CA . TRP A 1 81 ? 17.778 -9.648 -32.517 1.00 86.88 81 TRP A CA 1
ATOM 631 C C . TRP A 1 81 ? 18.825 -8.543 -32.327 1.00 86.88 81 TRP A C 1
ATOM 633 O O . TRP A 1 81 ? 19.940 -8.814 -31.893 1.00 86.88 81 TRP A O 1
ATOM 643 N N . GLU A 1 82 ? 18.451 -7.284 -32.559 1.00 86.25 82 GLU A N 1
ATOM 644 C CA . GLU A 1 82 ? 19.339 -6.133 -32.361 1.00 86.25 82 GLU A CA 1
ATOM 645 C C . GLU A 1 82 ? 19.776 -5.969 -30.903 1.00 86.25 82 GLU A C 1
ATOM 647 O O . GLU A 1 82 ? 20.927 -5.634 -30.631 1.00 86.25 82 GLU A O 1
ATOM 652 N N . THR A 1 83 ? 18.890 -6.279 -29.952 1.00 87.88 83 THR A N 1
ATOM 653 C CA . THR A 1 83 ? 19.225 -6.206 -28.523 1.00 87.88 83 THR A CA 1
ATOM 654 C C . THR A 1 83 ? 20.099 -7.384 -28.092 1.00 87.88 83 THR A C 1
ATOM 656 O O . THR A 1 83 ? 20.938 -7.230 -27.210 1.00 87.88 83 THR A O 1
ATOM 659 N N . LEU A 1 84 ? 19.920 -8.560 -28.704 1.00 86.75 84 LEU A N 1
ATOM 660 C CA . LEU A 1 84 ? 20.733 -9.751 -28.427 1.00 86.75 84 LEU A CA 1
ATOM 661 C C . LEU A 1 84 ? 22.136 -9.664 -29.041 1.00 86.75 84 LEU A C 1
ATOM 663 O O . LEU A 1 84 ? 23.106 -10.084 -28.416 1.00 86.75 84 LEU A O 1
ATOM 667 N N . ARG A 1 85 ? 22.255 -9.097 -30.246 1.00 88.62 85 ARG A N 1
ATOM 668 C CA . ARG A 1 85 ? 23.533 -8.905 -30.955 1.00 88.62 85 ARG A CA 1
ATOM 669 C C . ARG A 1 85 ? 24.389 -7.792 -30.348 1.00 88.62 85 ARG A C 1
ATOM 671 O O . ARG A 1 85 ? 25.565 -7.659 -30.670 1.00 88.62 85 ARG A O 1
ATOM 678 N N . ASN A 1 86 ? 23.816 -6.975 -29.480 1.00 90.31 86 ASN A N 1
ATOM 679 C CA . ASN A 1 86 ? 24.543 -5.941 -28.779 1.00 90.31 86 ASN A CA 1
ATOM 680 C C . ASN A 1 86 ? 25.298 -6.550 -27.583 1.00 90.31 86 ASN A C 1
ATOM 682 O O . ASN A 1 86 ? 24.715 -6.717 -26.515 1.00 90.31 86 ASN A O 1
ATOM 686 N N . LEU A 1 87 ? 26.576 -6.910 -27.764 1.00 90.81 87 LEU A N 1
ATOM 687 C CA . LEU A 1 87 ? 27.424 -7.477 -26.705 1.00 90.81 87 LEU A CA 1
ATOM 688 C C . LEU A 1 87 ? 28.364 -6.408 -26.111 1.00 90.81 87 LEU A C 1
ATOM 690 O O . LEU A 1 87 ? 29.396 -6.123 -26.725 1.00 90.81 87 LEU A O 1
ATOM 694 N N . PRO A 1 88 ? 28.083 -5.859 -24.908 1.00 89.25 88 PRO A N 1
ATOM 695 C CA . PRO A 1 88 ? 28.877 -4.772 -24.324 1.00 89.25 88 PRO A CA 1
ATOM 696 C C . PRO A 1 88 ? 30.348 -5.120 -24.107 1.00 89.25 88 PRO A C 1
ATOM 698 O O . PRO A 1 88 ? 31.219 -4.270 -24.262 1.00 89.25 88 PRO A O 1
ATOM 701 N N . SER A 1 89 ? 30.638 -6.384 -23.801 1.00 92.25 89 SER A N 1
A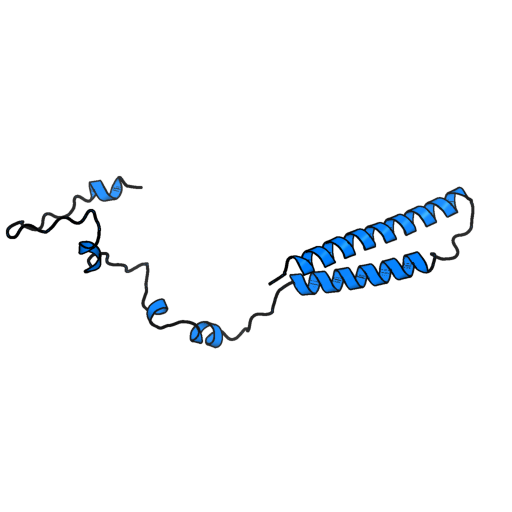TOM 702 C CA . SER A 1 89 ? 32.005 -6.876 -23.604 1.00 92.25 89 SER A CA 1
ATOM 703 C C . SER A 1 89 ? 32.858 -6.867 -24.878 1.00 92.25 89 SER A C 1
ATOM 705 O O . SER A 1 89 ? 34.076 -6.960 -24.779 1.00 92.25 89 SER A O 1
ATOM 707 N N . PHE A 1 90 ? 32.245 -6.753 -26.061 1.00 91.94 90 PHE A N 1
ATOM 708 C CA . PHE A 1 90 ? 32.923 -6.796 -27.362 1.00 91.94 90 PHE A CA 1
ATOM 709 C C . PHE A 1 90 ? 32.728 -5.512 -28.178 1.00 91.94 90 PHE A C 1
ATOM 711 O O . PHE A 1 90 ? 32.844 -5.527 -29.404 1.00 91.94 90 PHE A O 1
ATOM 718 N N . TYR A 1 91 ? 32.417 -4.390 -27.529 1.00 90.75 91 TYR A N 1
ATOM 719 C CA . TYR A 1 91 ? 32.297 -3.125 -28.242 1.00 90.75 91 TYR A CA 1
ATOM 720 C C . TYR A 1 91 ? 33.632 -2.676 -28.829 1.00 90.75 91 TYR A C 1
ATOM 722 O O . TYR A 1 91 ? 34.628 -2.501 -28.131 1.00 90.75 91 TYR A O 1
ATOM 730 N N . VAL A 1 92 ? 33.612 -2.426 -30.135 1.00 87.62 92 VAL A N 1
ATOM 731 C CA . VAL A 1 92 ? 34.696 -1.771 -30.857 1.00 87.62 92 VAL A CA 1
ATOM 732 C C . VAL A 1 92 ? 34.224 -0.367 -31.215 1.00 87.62 92 VAL A C 1
ATOM 734 O O . VAL A 1 92 ? 33.310 -0.187 -32.014 1.00 87.62 92 VAL A O 1
ATOM 737 N N . PHE A 1 93 ? 34.871 0.644 -30.640 1.00 85.06 93 PHE A N 1
ATOM 738 C CA . PHE A 1 93 ? 34.518 2.055 -30.850 1.00 85.06 93 PHE A CA 1
ATOM 739 C C . PHE A 1 93 ? 35.087 2.646 -32.153 1.00 85.06 93 PHE A C 1
ATOM 741 O O . PHE A 1 93 ? 34.927 3.832 -32.441 1.00 85.06 93 PHE A O 1
ATOM 748 N N . ASN A 1 94 ? 35.748 1.824 -32.972 1.00 83.06 94 ASN A N 1
ATOM 749 C CA . ASN A 1 94 ? 36.206 2.207 -34.303 1.00 83.06 94 ASN A CA 1
ATOM 750 C C . ASN A 1 94 ? 35.091 2.014 -35.346 1.00 83.06 94 ASN A C 1
ATOM 752 O O . ASN A 1 94 ? 35.124 1.089 -36.154 1.00 83.06 94 ASN A O 1
ATOM 756 N N . HIS A 1 95 ? 34.079 2.877 -35.303 1.00 85.94 95 HIS A N 1
ATOM 757 C CA . HIS A 1 95 ? 32.948 2.866 -36.233 1.00 85.94 95 HIS A CA 1
ATOM 758 C C . HIS A 1 95 ? 32.711 4.254 -36.843 1.00 85.94 95 HIS A C 1
ATOM 760 O O . HIS A 1 95 ? 33.149 5.266 -36.294 1.00 85.94 95 HIS A O 1
ATOM 766 N N . ARG A 1 96 ? 31.913 4.332 -37.918 1.00 84.62 96 ARG A N 1
ATOM 767 C CA . ARG A 1 96 ? 31.562 5.594 -38.608 1.00 84.62 96 ARG A CA 1
ATOM 768 C C . ARG A 1 96 ? 31.039 6.696 -37.676 1.00 84.62 96 ARG A C 1
ATOM 770 O O . ARG A 1 96 ? 31.287 7.866 -37.935 1.00 84.62 96 ARG A O 1
ATOM 777 N N . GLY A 1 97 ? 30.360 6.333 -36.583 1.00 85.56 97 GLY A N 1
ATOM 778 C CA . GLY A 1 97 ? 29.864 7.292 -35.590 1.00 85.56 97 GLY A CA 1
ATOM 779 C C . GLY A 1 97 ? 30.956 8.142 -34.930 1.00 85.56 97 GLY A C 1
ATOM 780 O O . GLY A 1 97 ? 30.660 9.218 -34.432 1.00 85.56 97 GLY A O 1
ATOM 781 N N . LYS A 1 98 ? 32.225 7.714 -34.987 1.00 83.00 98 LYS A N 1
ATOM 782 C CA . LYS A 1 98 ? 33.366 8.480 -34.478 1.00 83.00 98 LYS A CA 1
ATOM 783 C C . LYS A 1 98 ? 33.541 9.808 -35.222 1.00 83.00 98 LYS A C 1
ATOM 785 O O . LYS A 1 98 ? 33.883 10.795 -34.599 1.00 83.00 98 LYS A O 1
ATOM 790 N N . ALA A 1 99 ? 33.247 9.854 -36.523 1.00 83.75 99 ALA A N 1
ATOM 791 C CA . ALA A 1 99 ? 33.365 11.076 -37.323 1.00 83.75 99 ALA A CA 1
ATOM 792 C C . ALA A 1 99 ? 32.276 12.124 -37.026 1.00 83.75 99 ALA A C 1
ATOM 794 O O . ALA A 1 99 ? 32.354 13.249 -37.507 1.00 83.75 99 ALA A O 1
ATOM 795 N N . LEU A 1 100 ? 31.249 11.744 -36.259 1.00 85.50 100 LEU A N 1
ATOM 796 C CA . LEU A 1 100 ? 30.149 12.620 -35.856 1.00 85.50 100 LEU A CA 1
ATOM 797 C C . LEU A 1 100 ? 30.380 13.251 -34.472 1.00 85.50 100 LEU A C 1
ATOM 799 O O . LEU A 1 100 ? 29.551 14.047 -34.038 1.00 85.50 100 LEU A O 1
ATOM 803 N N . SER A 1 101 ? 31.461 12.902 -33.759 1.00 83.19 101 SER A N 1
ATOM 804 C CA . SER A 1 101 ? 31.767 13.539 -32.475 1.00 83.19 101 SER A CA 1
ATOM 805 C C . SER A 1 101 ? 32.327 14.951 -32.689 1.00 83.19 101 SER A C 1
ATOM 807 O O . SER A 1 101 ? 33.187 15.107 -33.556 1.00 83.19 101 SER A O 1
ATOM 809 N N . PRO A 1 102 ? 31.932 15.954 -31.882 1.00 83.94 102 PRO A N 1
ATOM 810 C CA . PRO A 1 102 ? 32.496 17.308 -31.950 1.00 83.94 102 PRO A CA 1
ATOM 811 C C . PRO A 1 102 ? 34.026 17.345 -31.828 1.00 83.94 102 PRO A C 1
ATOM 813 O O . PRO A 1 102 ? 34.671 18.169 -32.463 1.00 83.94 102 PRO A O 1
ATOM 816 N N . ASP A 1 103 ? 34.594 16.399 -31.077 1.00 81.31 103 ASP A N 1
ATOM 817 C CA . ASP A 1 103 ? 36.036 16.268 -30.834 1.00 81.31 103 ASP A CA 1
ATOM 818 C C . ASP A 1 103 ? 36.751 15.393 -31.888 1.00 81.31 103 ASP A C 1
ATOM 820 O O . ASP A 1 103 ? 37.835 14.861 -31.642 1.00 81.31 103 ASP A O 1
ATOM 824 N N . TYR A 1 104 ? 36.129 15.151 -33.048 1.00 79.25 104 TYR A N 1
ATOM 825 C CA . TYR A 1 104 ? 36.725 14.321 -34.093 1.00 79.25 104 TYR A CA 1
ATOM 826 C C . TYR A 1 104 ? 37.773 15.090 -34.903 1.00 79.25 104 TYR A C 1
ATOM 828 O O . TYR A 1 104 ? 37.449 15.998 -35.667 1.00 79.25 104 TYR A O 1
ATOM 836 N N . GLU A 1 105 ? 39.026 14.654 -34.811 1.00 77.25 105 GLU A N 1
ATOM 837 C CA . GLU A 1 105 ? 40.103 15.128 -35.678 1.00 77.25 105 GLU A CA 1
ATOM 838 C C . GLU A 1 105 ? 40.202 14.276 -36.954 1.00 77.25 105 GLU A C 1
ATOM 840 O O . GLU A 1 105 ? 40.216 13.040 -36.910 1.00 77.25 105 GLU A O 1
ATOM 845 N N . LEU A 1 106 ? 40.282 14.938 -38.114 1.00 73.25 106 LEU A N 1
ATOM 846 C CA . LEU A 1 106 ? 40.437 14.269 -39.407 1.00 73.25 106 LEU A CA 1
ATOM 847 C C . LEU A 1 106 ? 41.838 13.642 -39.524 1.00 73.25 106 LEU A C 1
ATOM 849 O O . LEU A 1 106 ? 42.830 14.330 -39.274 1.00 73.25 106 LEU A O 1
ATOM 853 N N . PRO A 1 107 ? 41.962 12.376 -39.964 1.00 68.94 107 PRO A N 1
ATOM 854 C CA . PRO A 1 107 ? 43.268 11.795 -40.242 1.00 68.94 107 PRO A CA 1
ATOM 855 C C . PRO A 1 107 ? 43.928 12.527 -41.420 1.00 68.94 107 PRO A C 1
ATOM 857 O O . PRO A 1 107 ? 43.370 12.610 -42.515 1.00 68.94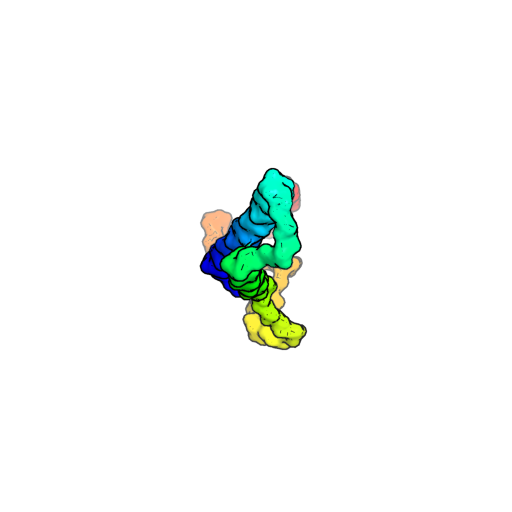 107 PRO A O 1
ATOM 860 N N . THR A 1 108 ? 45.127 13.065 -41.202 1.00 68.38 108 THR A N 1
ATOM 861 C CA . THR A 1 108 ? 45.937 13.716 -42.237 1.00 68.38 108 THR A CA 1
ATOM 862 C C . THR A 1 108 ? 46.432 12.684 -43.270 1.00 68.38 108 THR A C 1
ATOM 864 O O . THR A 1 108 ? 46.869 11.600 -42.877 1.00 68.38 108 THR A O 1
ATOM 867 N N . PRO A 1 109 ? 46.436 12.992 -44.588 1.00 68.88 109 PRO A N 1
ATOM 868 C CA . PRO A 1 109 ? 46.659 12.005 -45.662 1.00 68.88 109 PRO A CA 1
ATOM 869 C C . PRO A 1 109 ? 47.978 11.212 -45.619 1.00 68.88 109 PRO A C 1
ATOM 871 O O . PRO A 1 109 ? 48.071 10.171 -46.259 1.00 68.88 109 PRO A O 1
ATOM 874 N N . ASN A 1 110 ? 48.990 11.683 -44.878 1.00 64.31 110 ASN A N 1
ATOM 875 C CA . ASN A 1 110 ? 50.339 11.098 -44.834 1.00 64.31 110 ASN A CA 1
ATOM 876 C C . ASN A 1 110 ? 50.814 10.729 -43.414 1.00 64.31 110 ASN A C 1
ATOM 878 O O . ASN A 1 110 ? 52.009 10.513 -43.195 1.00 64.31 110 ASN A O 1
ATOM 882 N N . GLN A 1 111 ? 49.915 10.673 -42.428 1.00 61.16 111 GLN A N 1
ATOM 883 C CA . GLN A 1 111 ? 50.290 10.355 -41.050 1.00 61.16 111 GLN A CA 1
ATOM 884 C C . GLN A 1 111 ? 50.447 8.839 -40.876 1.00 61.16 111 GLN A C 1
ATOM 886 O O . GLN A 1 111 ? 49.486 8.079 -41.002 1.00 61.16 111 GLN A O 1
ATOM 891 N N . LYS A 1 112 ? 51.669 8.379 -40.577 1.00 58.19 112 LYS A N 1
ATOM 892 C CA . LYS A 1 112 ? 51.906 6.988 -40.159 1.00 58.19 112 LYS A CA 1
ATOM 893 C C . LYS A 1 112 ? 51.126 6.724 -38.870 1.00 58.19 112 LYS A C 1
ATOM 895 O O . LYS A 1 112 ? 51.129 7.568 -37.978 1.00 58.19 112 LYS A O 1
ATOM 900 N N . TYR A 1 113 ? 50.475 5.565 -38.774 1.00 60.56 113 TYR A N 1
ATOM 901 C CA . TYR A 1 113 ? 49.762 5.147 -37.565 1.00 60.56 113 TYR A CA 1
ATOM 902 C C . TYR A 1 113 ? 50.740 5.140 -36.376 1.00 60.56 113 TYR A C 1
ATOM 904 O O . TYR A 1 113 ? 51.630 4.294 -36.307 1.00 60.56 113 TYR A O 1
ATOM 912 N N . VAL A 1 114 ? 50.596 6.100 -35.462 1.00 62.59 114 VAL A N 1
ATOM 913 C CA . VAL A 1 114 ? 51.275 6.100 -34.162 1.00 62.59 114 VAL A CA 1
ATOM 914 C C . VAL A 1 114 ? 50.309 5.435 -33.191 1.00 62.59 114 VAL A C 1
ATOM 916 O O . VAL A 1 114 ? 49.165 5.874 -33.068 1.00 62.59 114 VAL A O 1
ATOM 919 N N . ALA A 1 115 ? 50.722 4.327 -32.571 1.00 62.25 115 ALA A N 1
ATOM 920 C CA . ALA A 1 115 ? 49.888 3.650 -31.584 1.00 62.25 115 ALA A CA 1
ATOM 921 C C . ALA A 1 115 ? 49.518 4.645 -30.465 1.00 62.25 115 ALA A C 1
ATOM 923 O O . ALA A 1 115 ? 50.392 5.400 -30.034 1.00 62.25 115 ALA A O 1
ATOM 924 N N . PRO A 1 116 ? 48.250 4.685 -30.015 1.00 63.59 116 PRO A N 1
ATOM 925 C CA . PRO A 1 116 ? 47.863 5.556 -28.915 1.00 63.59 116 PRO A CA 1
ATOM 926 C C . PRO A 1 116 ? 48.683 5.185 -27.677 1.00 63.59 116 PRO A C 1
ATOM 928 O O . PRO A 1 116 ? 48.777 4.007 -27.328 1.00 63.59 116 PRO A O 1
ATOM 931 N N . ASP A 1 117 ? 49.297 6.184 -27.044 1.00 66.81 117 ASP A N 1
ATOM 932 C CA . ASP A 1 117 ? 50.060 5.985 -25.818 1.00 66.81 117 ASP A CA 1
ATOM 933 C C . ASP A 1 117 ? 49.125 5.462 -24.718 1.00 66.81 117 ASP A C 1
ATOM 935 O O . ASP A 1 117 ? 48.186 6.139 -24.290 1.00 66.81 117 ASP A O 1
ATOM 939 N N . LEU A 1 118 ? 49.361 4.218 -24.292 1.00 65.06 118 LEU A N 1
ATOM 940 C CA . LEU A 1 118 ? 48.530 3.507 -23.321 1.00 65.06 118 LEU A CA 1
ATOM 941 C C . LEU A 1 118 ? 48.538 4.199 -21.945 1.00 65.06 118 LEU A C 1
ATOM 943 O O . LEU A 1 118 ? 47.621 3.989 -21.149 1.00 65.06 118 LEU A O 1
ATOM 947 N N . SER A 1 119 ? 49.532 5.056 -21.679 1.00 66.81 119 SER A N 1
ATOM 948 C CA . SER A 1 119 ? 49.628 5.854 -20.453 1.00 66.81 119 SER A CA 1
ATOM 949 C C . SER A 1 119 ? 48.441 6.817 -20.283 1.00 66.81 119 SER A C 1
ATOM 951 O O . SER A 1 119 ? 47.904 6.946 -19.182 1.00 66.81 119 SER A O 1
ATOM 953 N N . LEU A 1 120 ? 47.939 7.397 -21.381 1.00 62.09 120 LEU A N 1
ATOM 954 C CA . LEU A 1 120 ? 46.814 8.341 -21.378 1.00 62.09 120 LEU A CA 1
ATOM 955 C C . LEU A 1 120 ? 45.460 7.662 -21.134 1.00 62.09 120 LEU A C 1
ATOM 957 O O . LEU A 1 120 ? 44.532 8.298 -20.636 1.00 62.09 120 LEU A O 1
ATOM 961 N N . LEU A 1 121 ? 45.337 6.372 -21.463 1.00 60.84 121 LEU A N 1
ATOM 962 C CA . LEU A 1 121 ? 44.119 5.595 -21.204 1.00 60.84 121 LEU A CA 1
ATOM 963 C C . LEU A 1 121 ? 44.050 5.079 -19.760 1.00 60.84 121 LEU A C 1
ATOM 965 O O . LEU A 1 121 ? 42.953 4.891 -19.241 1.00 60.84 121 LEU A O 1
ATOM 969 N N . LEU A 1 122 ? 45.196 4.891 -19.097 1.00 60.03 122 LEU A N 1
ATOM 970 C CA . LEU A 1 122 ? 45.269 4.444 -17.700 1.00 60.03 122 LEU A CA 1
ATOM 971 C C . LEU A 1 122 ? 45.108 5.580 -16.679 1.00 60.03 122 LEU A C 1
ATOM 973 O O . LEU A 1 122 ? 44.803 5.307 -15.523 1.00 60.03 122 LEU A O 1
ATOM 977 N N . GLN A 1 123 ? 45.272 6.841 -17.089 1.00 59.69 123 GLN A N 1
ATOM 978 C CA . GLN A 1 123 ? 45.152 8.005 -16.200 1.00 59.69 123 GLN A CA 1
ATOM 979 C C . GLN A 1 123 ? 43.709 8.541 -16.067 1.00 59.69 123 GLN A C 1
ATOM 981 O O . GLN A 1 123 ? 43.473 9.496 -15.331 1.00 59.69 123 GLN A O 1
ATOM 986 N N . LYS A 1 124 ? 42.738 7.960 -16.790 1.00 54.44 124 LYS A N 1
ATOM 987 C CA . LYS A 1 124 ? 41.342 8.437 -16.856 1.00 54.44 124 LYS A CA 1
ATOM 988 C C . LYS A 1 124 ? 40.351 7.589 -16.034 1.00 54.44 124 LYS A C 1
ATOM 990 O O . LYS A 1 124 ? 39.179 7.519 -16.399 1.00 54.44 124 LYS A O 1
ATOM 995 N N . ASN A 1 125 ? 40.821 6.966 -14.950 1.00 44.97 125 ASN A N 1
ATOM 996 C CA . ASN A 1 125 ? 40.001 6.332 -13.909 1.00 44.97 125 ASN A CA 1
ATOM 997 C C . ASN A 1 125 ? 40.264 6.989 -12.556 1.00 44.97 125 ASN A C 1
ATOM 999 O O . ASN A 1 125 ? 41.457 7.134 -12.212 1.00 44.97 125 ASN A O 1
#

pLDDT: mean 84.44, std 11.45, range [44.97, 97.44]

Organism: NCBI:txid320908

Foldseek 3Di:
DQDPVLVVLLVVLVVLLVVLVVQQVVVVVVCVVVVHDCDDDPPVSVVSNVVSVVSNVVSVVSVVDDDDDPDVVVVVVPDDPVNVPDDPVPDDPPDPCLCVDPPRDDDDPPDDDDDPDVVVVVVPD

Secondary structure (DSSP, 8-state):
---HHHHHHHHHHHHHHHHHHHHHHHHHHHHHHTT-------HHHHHHHHHHHHHHHHHHHHHS-PPPPS-HHHHHHTS-HHHHH--GGG----SGGGGGSTT-PPPPTT---PPP-HHHHHT--

Sequence (125 aa):
MATTFHKLIISIGFFSLLHAAYSAAQHRSYLRITEQQFTSLPFDIILQGIISLFATMYGVMAVAGDFKEIRATVDLEAKSWETLRNLPSFYVFNHRGKALSPDYELPTPNQKYVAPDLSLLLQKN

Radius of gyration: 33.88 Å; chains: 1; bounding box: 73×37×84 Å